Protein AF-A0A6B3ENM6-F1 (afdb_monomer_lite)

Radius of gyration: 15.95 Å; chains: 1; bounding box: 40×35×38 Å

Foldseek 3Di:
DQDDPLLVVLVVVLVPPPDFLLVQCPPALLNSLLVVLVPDDLVNQQVVVVVVVVLVVCCVVDVVSVVSNCVRPPVRNVVSVLNSVVVCVVSVVFDPPQPCSVCLSVLLVVCQVCCCVPVVDGDDSVVSSVCCVPPVSVSRVD

pLDDT: mean 83.2, std 10.68, range [46.0, 96.69]

Secondary structure (DSSP, 8-state):
----HHHHHHHHHHHH--S-GGG---SSHHHHHHHHHHT--HHHHHHHHHHHHHHHHHHTT-HHHHHHHIIIIIHHHHHHHHHHHHHHHHTTSS-TT-GGGGGHHHHHHHHHHHHHHHH-----HHHHHHHIIIIIHHHHT-

Sequence (142 aa):
QWGSKPELVVKALRHHKPHSIADIDTGSLRGDLHAVVGDQDDCRMAEDAALMRGIAMEMKSNPDLHRAFRELLIEPEITGLGQVLRRAVERGELDADRPAIDFVVHMMVGAFVARQMIDARPLDRDFLIRYLDAVVLPALGV

Structure (mmCIF, N/CA/C/O backbone):
data_AF-A0A6B3ENM6-F1
#
_entry.id   AF-A0A6B3ENM6-F1
#
loop_
_atom_site.group_PDB
_atom_site.id
_atom_site.type_symbol
_atom_site.label_atom_id
_atom_site.label_alt_id
_atom_site.label_comp_id
_atom_site.label_asym_id
_atom_site.label_entity_id
_atom_site.label_seq_id
_atom_site.pdbx_PDB_ins_code
_atom_site.Cartn_x
_atom_site.Cartn_y
_atom_site.Cartn_z
_atom_site.occupancy
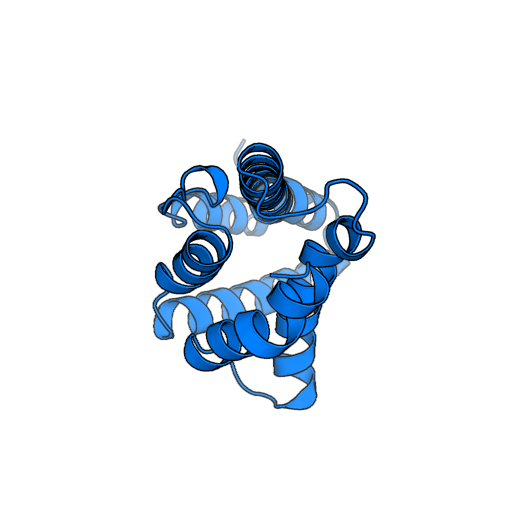_atom_site.B_iso_or_equiv
_atom_site.auth_seq_id
_atom_site.auth_comp_id
_atom_site.auth_asym_id
_atom_site.auth_atom_id
_atom_site.pdbx_PDB_model_num
ATOM 1 N N . GLN A 1 1 ? 25.391 16.600 -11.759 1.00 46.00 1 GLN A N 1
ATOM 2 C CA . GLN A 1 1 ? 25.819 15.363 -12.442 1.00 46.00 1 GLN A CA 1
ATOM 3 C C . GLN A 1 1 ? 24.695 14.357 -12.270 1.00 46.00 1 GLN A C 1
ATOM 5 O O . GLN A 1 1 ? 24.239 14.166 -11.151 1.00 46.00 1 GLN A O 1
ATOM 10 N N . TRP A 1 2 ? 24.152 13.846 -13.370 1.00 51.66 2 TRP A N 1
ATOM 11 C CA . TRP A 1 2 ? 23.112 12.820 -13.335 1.00 51.66 2 TRP A CA 1
ATOM 12 C C . TRP A 1 2 ? 23.831 11.4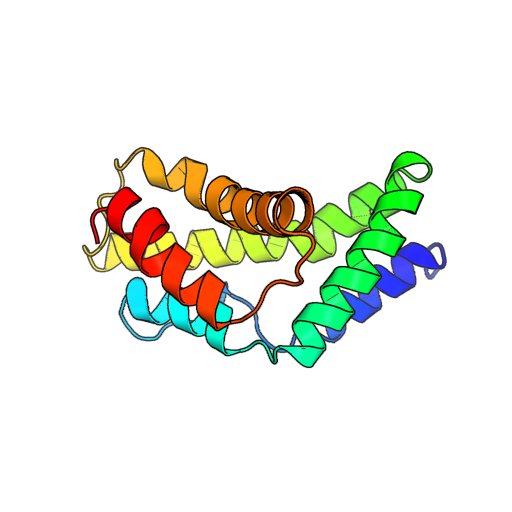97 -13.058 1.00 51.66 2 TRP A C 1
ATOM 14 O O . TRP A 1 2 ? 24.882 11.268 -13.650 1.00 51.66 2 TRP A O 1
ATOM 24 N N . GLY A 1 3 ? 23.354 10.719 -12.087 1.00 58.84 3 GLY A N 1
ATOM 25 C CA . GLY A 1 3 ? 24.016 9.495 -11.631 1.00 58.84 3 GLY A CA 1
ATOM 26 C C . GLY A 1 3 ? 24.161 8.425 -12.720 1.00 58.84 3 GLY A C 1
ATOM 27 O O . GLY A 1 3 ? 23.863 8.649 -13.894 1.00 58.84 3 GLY A O 1
ATOM 28 N N . SER A 1 4 ? 24.615 7.239 -12.331 1.00 67.62 4 SER A N 1
ATOM 29 C CA . SER A 1 4 ? 24.709 6.070 -13.209 1.00 67.62 4 SER A CA 1
ATOM 30 C C . SER A 1 4 ? 23.380 5.784 -13.942 1.00 67.62 4 SER A C 1
ATOM 32 O O . SER A 1 4 ? 22.297 6.130 -13.467 1.00 67.62 4 SER A O 1
ATOM 34 N N . LYS A 1 5 ? 23.437 5.137 -15.119 1.00 70.19 5 LYS A N 1
ATOM 35 C CA . LYS A 1 5 ? 22.244 4.782 -15.922 1.00 70.19 5 LYS A CA 1
ATOM 36 C C . LYS A 1 5 ? 21.114 4.132 -15.088 1.00 70.19 5 LYS A C 1
ATOM 38 O O . LYS A 1 5 ? 19.965 4.516 -15.296 1.00 70.19 5 LYS A O 1
ATOM 43 N N . PRO A 1 6 ? 21.393 3.243 -14.116 1.00 67.62 6 PRO A N 1
ATOM 44 C CA . PRO A 1 6 ? 20.356 2.671 -13.256 1.00 67.62 6 PRO A CA 1
ATOM 45 C C . PRO A 1 6 ? 19.712 3.684 -12.294 1.00 67.62 6 PRO A C 1
ATOM 47 O O . PRO A 1 6 ? 18.500 3.663 -12.098 1.00 67.62 6 PRO A O 1
ATOM 50 N N . GLU A 1 7 ? 20.478 4.634 -11.747 1.00 69.44 7 GLU A N 1
ATOM 51 C CA .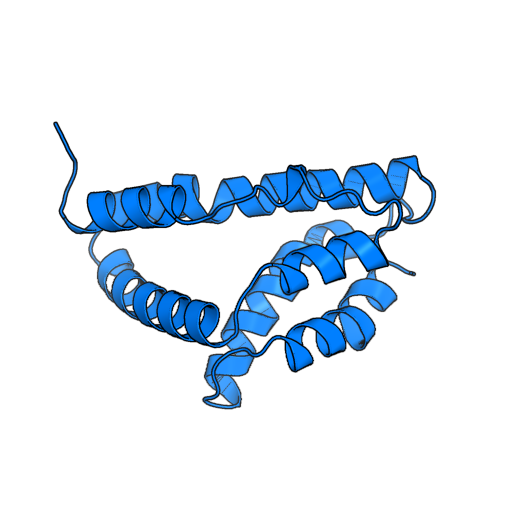 GLU A 1 7 ? 19.928 5.709 -10.903 1.00 69.44 7 GLU A CA 1
ATOM 52 C C . GLU A 1 7 ? 18.995 6.636 -11.693 1.00 69.44 7 GLU A C 1
ATOM 54 O O . GLU A 1 7 ? 18.011 7.141 -11.151 1.00 69.44 7 GLU A O 1
ATOM 59 N N . LEU A 1 8 ? 19.271 6.847 -12.984 1.00 76.81 8 LEU A N 1
ATOM 60 C CA . LEU A 1 8 ? 18.374 7.591 -13.870 1.00 76.81 8 LEU A CA 1
ATOM 61 C C . LEU A 1 8 ? 17.054 6.853 -14.101 1.00 76.81 8 LEU A C 1
ATOM 63 O O . LEU A 1 8 ? 16.003 7.490 -14.088 1.00 76.81 8 LEU A O 1
ATOM 67 N N . VAL A 1 9 ? 17.097 5.527 -14.258 1.00 74.69 9 VAL A N 1
ATOM 68 C CA . VAL A 1 9 ? 15.894 4.692 -14.401 1.00 74.69 9 VAL A CA 1
ATOM 69 C C . VAL A 1 9 ? 15.041 4.752 -13.132 1.00 74.69 9 VAL A C 1
ATOM 71 O O . VAL A 1 9 ? 13.840 4.979 -13.228 1.00 74.69 9 VAL A O 1
ATOM 74 N N . VAL A 1 10 ? 15.646 4.649 -11.944 1.00 75.44 10 VAL A N 1
ATOM 75 C CA . VAL A 1 10 ? 14.931 4.778 -10.658 1.00 75.44 10 VAL A CA 1
ATOM 76 C C . VAL A 1 10 ? 14.262 6.151 -10.522 1.00 75.44 10 VAL A C 1
ATOM 78 O O . VAL A 1 10 ? 13.095 6.243 -10.139 1.00 75.44 10 VAL A O 1
ATOM 81 N N . LYS A 1 11 ? 14.967 7.230 -10.882 1.00 74.19 11 LYS A N 1
ATOM 82 C CA . LYS A 1 11 ? 14.399 8.589 -10.862 1.00 74.19 11 LYS A CA 1
ATOM 83 C C . LYS A 1 11 ? 13.258 8.758 -11.865 1.00 74.19 11 LYS A C 1
ATOM 85 O O . LYS A 1 11 ? 12.251 9.378 -11.534 1.00 74.19 11 LYS A O 1
ATOM 90 N N . ALA A 1 12 ? 13.393 8.193 -13.064 1.00 75.38 12 ALA A N 1
ATOM 91 C CA . ALA A 1 12 ? 12.341 8.212 -14.074 1.00 75.38 12 ALA A CA 1
ATOM 92 C C . ALA A 1 12 ? 11.103 7.429 -13.616 1.00 75.38 12 ALA A C 1
ATOM 94 O O . ALA A 1 12 ? 9.989 7.927 -13.768 1.00 75.38 12 ALA A O 1
ATOM 95 N N . LEU A 1 13 ? 11.290 6.261 -12.990 1.00 71.56 13 LEU A N 1
ATOM 96 C CA . LEU A 1 13 ? 10.204 5.462 -12.419 1.00 71.56 13 LEU A CA 1
ATOM 97 C C . LEU A 1 13 ? 9.423 6.232 -11.359 1.00 71.56 13 LEU A C 1
ATOM 99 O O . LEU A 1 13 ? 8.196 6.247 -11.388 1.00 71.56 13 LEU A O 1
ATOM 103 N N . ARG A 1 14 ? 10.123 6.932 -10.456 1.00 71.69 14 ARG A N 1
ATOM 104 C CA . ARG A 1 14 ? 9.460 7.759 -9.442 1.00 71.69 14 ARG A CA 1
ATOM 105 C C . ARG A 1 14 ? 8.598 8.854 -10.069 1.00 71.69 14 ARG A C 1
ATOM 107 O O . ARG A 1 14 ? 7.522 9.133 -9.559 1.00 71.69 14 ARG A O 1
ATOM 114 N N . HIS A 1 15 ? 9.049 9.452 -11.169 1.00 69.81 15 HIS A N 1
ATOM 115 C CA . HIS A 1 15 ? 8.302 10.505 -11.860 1.00 69.81 15 HIS A CA 1
ATOM 116 C C . HIS A 1 15 ? 7.056 9.987 -12.602 1.00 69.81 15 HIS A C 1
ATOM 118 O O . HIS A 1 15 ? 6.135 10.756 -12.845 1.00 69.81 15 HIS A O 1
ATOM 124 N N . HIS A 1 16 ? 7.012 8.691 -12.933 1.00 64.88 16 HIS A N 1
ATOM 125 C CA . HIS A 1 16 ? 5.867 8.049 -13.590 1.00 64.88 16 HIS A CA 1
ATOM 126 C C . HIS A 1 16 ? 4.820 7.498 -12.611 1.00 64.88 16 HIS A C 1
ATOM 128 O O . HIS A 1 16 ? 3.763 7.050 -13.056 1.00 64.88 16 HIS A O 1
ATOM 134 N N . LYS A 1 17 ? 5.069 7.535 -11.292 1.00 64.62 17 LYS A N 1
ATOM 135 C CA . LYS A 1 17 ? 4.041 7.233 -10.289 1.00 64.62 17 LYS A CA 1
ATOM 136 C C . LYS A 1 17 ? 3.168 8.475 -10.075 1.00 64.62 17 LYS A C 1
ATOM 138 O O . LYS A 1 17 ? 3.663 9.453 -9.517 1.00 64.62 17 LYS A O 1
ATOM 143 N N . PRO A 1 18 ? 1.898 8.462 -10.518 1.00 56.09 18 PRO A N 1
ATOM 144 C CA . PRO A 1 18 ? 1.087 9.669 -10.574 1.00 56.09 18 PRO A CA 1
ATOM 145 C C . PRO A 1 18 ? 0.725 10.195 -9.182 1.00 56.09 18 PRO A C 1
ATOM 147 O O . PRO A 1 18 ? 0.686 11.414 -9.012 1.00 56.09 18 PRO A O 1
ATOM 150 N N . HIS A 1 19 ? 0.461 9.330 -8.194 1.00 66.44 19 HIS A N 1
ATOM 151 C CA . HIS A 1 19 ? -0.095 9.720 -6.890 1.00 66.44 19 HIS A CA 1
ATOM 152 C C . HIS A 1 19 ? 0.660 9.063 -5.726 1.00 66.44 19 HIS A C 1
ATOM 154 O O . HIS A 1 19 ? 1.153 7.938 -5.840 1.00 66.44 19 HIS A O 1
ATOM 160 N N . SER A 1 20 ? 0.780 9.777 -4.602 1.00 79.31 20 SER A N 1
ATOM 161 C CA . SER A 1 20 ? 1.344 9.221 -3.371 1.00 79.31 20 SER A CA 1
ATOM 162 C C . SER A 1 20 ? 0.277 8.413 -2.639 1.00 79.31 20 SER A C 1
ATOM 164 O O . SER A 1 20 ? -0.856 8.870 -2.514 1.00 79.31 20 SER A O 1
ATOM 166 N N . ILE A 1 21 ? 0.639 7.263 -2.059 1.00 84.25 21 ILE A N 1
ATOM 167 C CA . ILE A 1 21 ? -0.256 6.505 -1.160 1.00 84.25 21 ILE A CA 1
ATOM 168 C C . ILE A 1 21 ? -0.794 7.403 -0.031 1.00 84.25 21 ILE A C 1
ATOM 170 O O . ILE A 1 21 ? -1.930 7.253 0.407 1.00 84.25 21 ILE A O 1
ATOM 174 N N . ALA A 1 22 ? 0.012 8.374 0.409 1.00 85.25 22 ALA A N 1
ATOM 175 C CA . ALA A 1 22 ? -0.372 9.364 1.410 1.00 85.25 22 ALA A CA 1
ATOM 176 C C . ALA A 1 22 ? -1.636 10.162 1.039 1.00 85.25 22 ALA A C 1
ATOM 178 O O . ALA A 1 22 ? -2.402 10.529 1.932 1.00 85.25 22 ALA A O 1
ATOM 179 N N . ASP A 1 23 ? -1.869 10.405 -0.251 1.00 88.38 23 ASP A N 1
ATOM 180 C CA . ASP A 1 23 ? -2.951 11.266 -0.740 1.00 88.38 23 ASP A CA 1
ATOM 181 C C . ASP A 1 23 ? -4.300 10.527 -0.812 1.00 88.38 23 ASP A C 1
ATOM 183 O O . ASP A 1 23 ? -5.339 11.142 -1.041 1.00 88.38 23 ASP A O 1
ATOM 187 N N . ILE A 1 24 ? -4.298 9.207 -0.605 1.00 89.56 24 ILE A N 1
ATOM 188 C CA . ILE A 1 24 ? -5.490 8.364 -0.684 1.00 89.56 24 ILE A CA 1
ATOM 189 C C . ILE A 1 24 ? -6.279 8.457 0.619 1.00 89.56 24 ILE A C 1
ATOM 191 O O . ILE A 1 24 ? -5.862 7.922 1.646 1.00 89.56 24 ILE A O 1
ATOM 195 N N . ASP A 1 25 ? -7.439 9.100 0.566 1.00 92.88 25 ASP A N 1
ATOM 196 C CA . ASP A 1 25 ? -8.381 9.157 1.680 1.00 92.88 25 ASP A CA 1
ATOM 197 C C . ASP A 1 25 ? -9.820 9.038 1.168 1.00 92.88 25 ASP A C 1
ATOM 199 O O . ASP A 1 25 ? -10.447 9.992 0.711 1.00 92.88 25 ASP A O 1
ATOM 203 N N . THR A 1 26 ? -10.330 7.816 1.208 1.00 94.69 26 THR A N 1
ATOM 204 C CA . THR A 1 26 ? -11.707 7.442 0.871 1.00 94.69 26 THR A CA 1
ATOM 205 C C . THR A 1 26 ? -12.650 7.550 2.073 1.00 94.69 26 THR A C 1
ATOM 207 O O . THR A 1 26 ? -13.854 7.339 1.927 1.00 94.69 26 THR A O 1
ATOM 210 N N . GLY A 1 27 ? -12.114 7.847 3.264 1.00 94.31 27 GLY A N 1
ATOM 211 C CA . GLY A 1 27 ? -12.850 7.878 4.527 1.00 94.31 27 GLY A CA 1
ATOM 212 C C . GLY A 1 27 ? -12.956 6.533 5.255 1.00 94.31 27 GLY A C 1
ATOM 213 O O . GLY A 1 27 ? -13.630 6.473 6.280 1.00 94.31 27 GLY A O 1
ATOM 214 N N . SER A 1 28 ? -12.306 5.468 4.768 1.00 96.50 28 SER A N 1
ATOM 215 C CA . SER A 1 28 ? -12.214 4.181 5.479 1.00 96.50 28 SER A CA 1
ATOM 216 C C . SER A 1 28 ? -10.909 3.455 5.164 1.00 96.50 28 SER A C 1
ATOM 218 O O . SER A 1 28 ? -10.453 3.489 4.026 1.00 96.50 28 SER A O 1
ATOM 220 N N . LEU A 1 29 ? -10.336 2.727 6.124 1.00 95.50 29 LEU A N 1
ATOM 221 C CA . LEU A 1 29 ? -9.108 1.952 5.919 1.00 95.50 29 LEU A CA 1
ATOM 222 C C . LEU A 1 29 ? -9.262 0.931 4.788 1.00 95.50 29 LEU A C 1
ATOM 224 O O . LEU A 1 29 ? -8.368 0.772 3.958 1.00 95.50 29 LEU A O 1
ATOM 228 N N . ARG A 1 30 ? -10.412 0.248 4.734 1.00 95.62 30 ARG A N 1
ATOM 229 C CA . ARG A 1 30 ? -10.724 -0.692 3.652 1.00 95.62 30 ARG A CA 1
ATOM 230 C C . ARG A 1 30 ? -10.710 0.015 2.300 1.00 95.62 30 ARG A C 1
ATOM 232 O O . ARG A 1 30 ? -10.034 -0.452 1.389 1.00 95.62 30 ARG A O 1
ATOM 239 N N . GLY A 1 31 ? -11.423 1.133 2.174 1.00 94.81 31 GLY A N 1
ATOM 240 C CA . GLY A 1 31 ? -11.452 1.906 0.936 1.00 94.81 31 GLY A CA 1
ATOM 241 C C . GLY A 1 31 ? -10.071 2.440 0.549 1.00 94.81 31 GLY A C 1
ATOM 242 O O . GLY A 1 31 ? -9.703 2.361 -0.619 1.00 94.81 31 GLY A O 1
ATOM 243 N N . ASP A 1 32 ? -9.274 2.879 1.525 1.00 93.38 32 ASP A N 1
ATOM 244 C CA . ASP A 1 32 ? -7.930 3.413 1.305 1.00 93.38 32 ASP A CA 1
ATOM 245 C C . ASP A 1 32 ? -6.991 2.327 0.758 1.00 93.38 32 ASP A C 1
ATOM 247 O O . ASP A 1 32 ? -6.337 2.524 -0.266 1.00 93.38 32 ASP A O 1
ATOM 251 N N . LEU A 1 33 ? -6.967 1.139 1.376 1.00 92.25 33 LEU A N 1
ATOM 252 C CA . LEU A 1 33 ? -6.147 0.018 0.901 1.00 92.25 33 LEU A CA 1
ATOM 253 C C . LEU A 1 33 ? -6.606 -0.501 -0.469 1.00 92.25 33 LEU A C 1
ATOM 255 O O . LEU A 1 33 ? -5.772 -0.844 -1.309 1.00 92.25 33 LEU A O 1
ATOM 259 N N . HIS A 1 34 ? -7.914 -0.523 -0.732 1.00 92.12 34 HIS A N 1
ATOM 260 C CA . HIS A 1 34 ? -8.442 -0.875 -2.054 1.00 92.12 34 HIS A CA 1
ATOM 261 C C . HIS A 1 34 ? -8.081 0.174 -3.110 1.00 92.12 34 HIS A C 1
ATOM 263 O O . HIS A 1 34 ? -7.738 -0.193 -4.230 1.00 92.12 34 HIS A O 1
ATOM 269 N N . ALA A 1 35 ? -8.093 1.463 -2.771 1.00 89.94 35 ALA A N 1
ATOM 270 C CA . ALA A 1 35 ? -7.694 2.537 -3.676 1.00 89.94 35 ALA A CA 1
ATOM 271 C C . ALA A 1 35 ? -6.186 2.517 -3.987 1.00 89.94 35 ALA A C 1
ATOM 273 O O . ALA A 1 35 ? -5.811 2.802 -5.123 1.00 89.94 35 ALA A O 1
ATOM 274 N N . VAL A 1 36 ? -5.334 2.077 -3.046 1.00 85.50 36 VAL A N 1
ATOM 275 C CA . VAL A 1 36 ? -3.899 1.825 -3.308 1.00 85.50 36 VAL A CA 1
ATOM 276 C C . VAL A 1 36 ? -3.707 0.802 -4.430 1.00 85.50 36 VAL A C 1
ATOM 278 O O . VAL A 1 36 ? -2.855 0.981 -5.297 1.00 85.50 36 VAL A O 1
ATOM 281 N N . VAL A 1 37 ? -4.506 -0.266 -4.433 1.00 83.31 37 VAL A N 1
ATOM 282 C CA . VAL A 1 37 ? -4.495 -1.284 -5.497 1.00 83.31 37 VAL A CA 1
ATOM 283 C C . VAL A 1 37 ? -5.211 -0.774 -6.751 1.00 83.31 37 VAL A C 1
ATOM 285 O O . VAL A 1 37 ? -4.872 -1.132 -7.877 1.00 83.31 37 VAL A O 1
ATOM 288 N N . GLY A 1 38 ? -6.220 0.071 -6.553 1.00 72.62 38 GLY A N 1
ATOM 289 C CA . GLY A 1 38 ? -7.157 0.488 -7.574 1.00 72.62 38 GLY A CA 1
ATOM 290 C C . GLY A 1 38 ? -6.586 1.400 -8.655 1.00 72.62 38 GLY A C 1
ATOM 291 O O . GLY A 1 38 ? -7.102 1.345 -9.771 1.00 72.62 38 GLY A O 1
ATOM 292 N N . ASP A 1 39 ? -5.543 2.174 -8.339 1.00 64.12 39 ASP A N 1
ATOM 293 C CA . ASP A 1 39 ? -4.844 3.101 -9.249 1.00 64.12 39 ASP A CA 1
ATOM 294 C C . ASP A 1 39 ? -3.912 2.391 -10.259 1.00 64.12 39 ASP A C 1
ATOM 296 O O . ASP A 1 39 ? -3.343 3.007 -11.165 1.00 64.12 39 ASP A O 1
ATOM 300 N N . GLN A 1 40 ? -3.716 1.076 -10.127 1.00 63.44 40 GLN A N 1
ATOM 301 C CA . GLN A 1 40 ? -2.791 0.328 -10.975 1.00 63.44 40 GLN A CA 1
ATOM 302 C C . GLN A 1 40 ? -3.525 -0.436 -12.093 1.00 63.44 40 GLN A C 1
ATOM 304 O O . GLN A 1 40 ? -4.415 -1.240 -11.833 1.00 63.44 40 GLN A O 1
ATOM 309 N N . ASP A 1 41 ? -3.143 -0.170 -13.346 1.00 68.69 41 ASP A N 1
ATOM 310 C CA . ASP A 1 41 ? -3.496 -0.984 -14.519 1.00 68.69 41 ASP A CA 1
ATOM 311 C C . ASP A 1 41 ? -2.666 -2.281 -14.497 1.00 68.69 41 ASP A C 1
ATOM 313 O O . ASP A 1 41 ? -1.447 -2.213 -14.318 1.00 68.69 41 ASP A O 1
ATOM 317 N N . ASP A 1 42 ? -3.294 -3.446 -14.693 1.00 67.94 42 ASP A N 1
ATOM 318 C CA . ASP A 1 42 ? -2.634 -4.761 -14.691 1.00 67.94 42 ASP A CA 1
ATOM 319 C C . ASP A 1 42 ? -1.457 -4.823 -15.686 1.00 67.94 42 ASP A C 1
ATOM 321 O O . ASP A 1 42 ? -0.413 -5.415 -15.389 1.00 67.94 42 ASP A O 1
ATOM 325 N N . CYS A 1 43 ? -1.574 -4.169 -16.850 1.00 65.81 43 CYS A N 1
ATOM 326 C CA . CYS A 1 43 ? -0.475 -4.079 -17.816 1.00 65.81 43 CYS A CA 1
ATOM 327 C C . CYS A 1 43 ? 0.713 -3.299 -17.243 1.00 65.81 43 CYS A C 1
ATOM 329 O O . CYS A 1 43 ? 1.855 -3.760 -17.309 1.00 65.81 43 CYS A O 1
ATOM 331 N N . ARG A 1 44 ? 0.440 -2.159 -16.603 1.00 69.50 44 ARG A N 1
ATOM 332 C CA . ARG A 1 44 ? 1.458 -1.329 -15.949 1.00 69.50 44 ARG A CA 1
ATOM 333 C C . ARG A 1 44 ? 2.107 -2.059 -14.773 1.00 69.50 44 ARG A C 1
ATOM 335 O O . ARG A 1 44 ? 3.321 -2.005 -14.619 1.00 69.50 44 ARG A O 1
ATOM 342 N N . MET A 1 45 ? 1.331 -2.810 -13.988 1.00 71.44 45 MET A N 1
ATOM 343 C CA . MET A 1 45 ? 1.853 -3.635 -12.892 1.00 71.44 45 MET A CA 1
ATOM 344 C C . MET A 1 45 ? 2.814 -4.715 -13.391 1.00 71.44 45 MET A C 1
ATOM 346 O O . MET A 1 45 ? 3.858 -4.955 -12.778 1.00 71.44 45 MET A O 1
ATOM 350 N N . ALA A 1 46 ? 2.479 -5.371 -14.504 1.00 70.88 46 ALA A N 1
ATOM 351 C CA . ALA A 1 46 ? 3.329 -6.391 -15.102 1.00 70.88 46 ALA A CA 1
ATOM 352 C C . ALA A 1 46 ? 4.643 -5.801 -15.645 1.00 70.88 46 ALA A C 1
ATOM 354 O O . ALA A 1 46 ? 5.709 -6.395 -15.440 1.00 70.88 46 ALA A O 1
ATOM 355 N N . GLU A 1 47 ? 4.579 -4.636 -16.294 1.00 72.31 47 GLU A N 1
ATOM 356 C CA . GLU A 1 47 ? 5.747 -3.895 -16.785 1.00 72.31 47 GLU A CA 1
ATOM 357 C C . GLU A 1 47 ? 6.647 -3.419 -15.639 1.00 72.31 47 GLU A C 1
ATOM 359 O O . GLU A 1 47 ? 7.851 -3.699 -15.646 1.00 72.31 47 GLU A O 1
ATOM 364 N N . ASP A 1 48 ? 6.066 -2.799 -14.609 1.00 72.81 48 ASP A N 1
ATOM 365 C CA . ASP A 1 48 ? 6.781 -2.367 -13.408 1.00 72.81 48 ASP A CA 1
ATOM 366 C C . ASP A 1 48 ? 7.454 -3.563 -12.723 1.00 72.81 48 ASP A C 1
ATOM 368 O O . ASP A 1 48 ? 8.639 -3.509 -12.392 1.00 72.81 48 ASP A O 1
ATOM 372 N N . ALA A 1 49 ? 6.752 -4.692 -12.574 1.00 72.94 49 ALA A N 1
ATOM 373 C CA . ALA A 1 49 ? 7.325 -5.906 -11.998 1.00 72.94 49 ALA A CA 1
ATOM 374 C C . ALA A 1 49 ? 8.498 -6.454 -12.833 1.00 72.94 49 ALA A C 1
ATOM 376 O O . ALA A 1 49 ? 9.499 -6.908 -12.271 1.00 72.94 49 ALA A O 1
ATOM 377 N N . ALA A 1 50 ? 8.412 -6.408 -14.166 1.00 75.38 50 ALA A N 1
ATOM 378 C CA . ALA A 1 50 ? 9.505 -6.820 -15.045 1.00 75.38 50 ALA A CA 1
ATOM 379 C C . ALA A 1 50 ? 10.732 -5.913 -14.911 1.00 75.38 50 ALA A C 1
ATOM 381 O O . ALA A 1 50 ? 11.855 -6.414 -14.792 1.00 75.38 50 ALA A O 1
ATOM 382 N N . LEU A 1 51 ? 10.521 -4.600 -14.858 1.00 75.44 51 LEU A N 1
ATOM 383 C CA . LEU A 1 51 ? 11.587 -3.624 -14.671 1.00 75.44 51 LEU A CA 1
ATOM 384 C C . LEU A 1 51 ? 12.255 -3.769 -13.298 1.00 75.44 51 LEU A C 1
ATOM 386 O O . LEU A 1 51 ? 13.483 -3.774 -13.203 1.00 75.44 51 LEU A O 1
ATOM 390 N N . MET A 1 52 ? 11.461 -3.985 -12.248 1.00 75.38 52 MET A N 1
ATOM 391 C CA . MET A 1 52 ? 11.942 -4.241 -10.888 1.00 75.38 52 MET A CA 1
ATOM 392 C C . MET A 1 52 ? 12.840 -5.478 -10.818 1.00 75.38 52 MET A C 1
ATOM 394 O O . MET A 1 52 ? 13.880 -5.440 -10.162 1.00 75.38 52 MET A O 1
ATOM 398 N N . ARG A 1 53 ? 12.498 -6.559 -11.534 1.00 75.50 53 ARG A N 1
ATOM 399 C CA . ARG A 1 53 ? 13.360 -7.753 -11.626 1.00 75.50 53 ARG A CA 1
ATOM 400 C C . ARG A 1 53 ? 14.702 -7.444 -12.293 1.00 75.50 53 ARG A C 1
ATOM 402 O O . ARG A 1 53 ? 15.730 -7.912 -11.806 1.00 75.50 53 ARG A O 1
ATOM 409 N N . GLY A 1 54 ? 14.702 -6.639 -13.357 1.00 76.88 54 GLY A N 1
ATOM 410 C CA . GLY A 1 54 ? 15.930 -6.192 -14.022 1.00 76.88 54 GLY A CA 1
ATOM 411 C C . GLY A 1 54 ? 16.833 -5.381 -13.089 1.00 76.88 54 GLY A C 1
ATOM 412 O O . GLY A 1 54 ? 18.016 -5.685 -12.952 1.00 76.88 54 GLY A O 1
ATOM 413 N N . ILE A 1 55 ? 16.254 -4.415 -12.368 1.00 76.00 55 ILE A N 1
ATOM 414 C CA . ILE A 1 55 ? 16.975 -3.588 -11.387 1.00 76.00 55 ILE A CA 1
ATOM 415 C C . ILE A 1 55 ? 17.507 -4.447 -10.230 1.00 76.00 55 ILE A C 1
ATOM 417 O O . ILE A 1 55 ? 18.645 -4.267 -9.796 1.00 76.00 55 ILE A O 1
ATOM 421 N N . ALA A 1 56 ? 16.730 -5.424 -9.752 1.00 75.88 56 ALA A N 1
ATOM 422 C CA . ALA A 1 56 ? 17.116 -6.274 -8.628 1.00 75.88 56 ALA A CA 1
ATOM 423 C C . ALA A 1 56 ? 18.378 -7.112 -8.878 1.00 75.88 56 ALA A C 1
ATOM 425 O O . ALA A 1 56 ? 19.147 -7.341 -7.941 1.00 75.88 56 ALA A O 1
ATOM 426 N N . MET A 1 57 ? 18.631 -7.534 -10.121 1.00 78.31 57 MET A N 1
ATOM 427 C CA . MET A 1 57 ? 19.880 -8.218 -10.475 1.00 78.31 57 MET A CA 1
ATOM 428 C C . MET A 1 57 ? 21.095 -7.283 -10.384 1.00 78.31 57 MET A C 1
ATOM 430 O O . MET A 1 57 ? 22.151 -7.716 -9.923 1.00 78.31 57 MET A O 1
ATOM 434 N N . GLU A 1 58 ? 20.948 -6.004 -10.744 1.00 78.88 58 GLU A N 1
ATOM 435 C CA . GLU A 1 58 ? 22.036 -5.016 -10.688 1.00 78.88 58 GLU A CA 1
ATOM 436 C C . GLU A 1 58 ? 22.309 -4.493 -9.268 1.00 78.88 58 GLU A C 1
ATOM 438 O O . GLU A 1 58 ? 23.457 -4.172 -8.942 1.00 78.88 58 GLU A O 1
ATOM 443 N N . MET A 1 59 ? 21.291 -4.462 -8.394 1.00 79.56 59 MET A N 1
ATOM 444 C CA . MET A 1 59 ? 21.418 -3.967 -7.012 1.00 79.56 59 MET A CA 1
ATOM 445 C C . MET A 1 59 ? 22.489 -4.709 -6.199 1.00 79.56 59 MET A C 1
ATOM 447 O O . MET A 1 59 ? 23.180 -4.087 -5.395 1.00 79.56 59 MET A O 1
ATOM 451 N N . LYS A 1 60 ? 22.690 -6.018 -6.424 1.00 75.69 60 LYS A N 1
ATOM 452 C CA . LYS A 1 60 ? 23.729 -6.790 -5.710 1.00 75.69 60 LYS A CA 1
ATOM 453 C C . LYS A 1 60 ? 25.149 -6.294 -5.990 1.00 75.69 60 LYS A C 1
ATOM 455 O O . LYS A 1 60 ? 26.013 -6.421 -5.129 1.00 75.69 60 LYS A O 1
ATOM 460 N N . SER A 1 61 ? 25.390 -5.761 -7.183 1.00 81.50 61 SER A N 1
ATOM 461 C CA . SER A 1 61 ? 26.701 -5.277 -7.630 1.00 81.50 61 SER A CA 1
ATOM 462 C C . SER A 1 61 ? 26.873 -3.761 -7.513 1.00 81.50 61 SER A C 1
ATOM 464 O O . SER A 1 61 ? 27.972 -3.265 -7.748 1.00 81.50 61 SER A O 1
ATOM 466 N N . ASN A 1 62 ? 25.816 -3.019 -7.164 1.00 83.38 62 ASN A N 1
ATOM 467 C CA . ASN A 1 62 ? 25.824 -1.558 -7.135 1.00 83.38 62 ASN A CA 1
ATOM 468 C C . ASN A 1 62 ? 25.122 -1.015 -5.867 1.00 83.38 62 ASN A C 1
ATOM 470 O O . ASN A 1 62 ? 23.901 -0.826 -5.865 1.00 83.38 62 ASN A O 1
ATOM 474 N N . PRO A 1 63 ? 25.883 -0.742 -4.788 1.00 83.38 63 PRO A N 1
ATOM 475 C CA . PRO A 1 63 ? 25.339 -0.220 -3.532 1.00 83.38 63 PRO A CA 1
ATOM 476 C C . PRO A 1 63 ? 24.640 1.141 -3.659 1.00 83.38 63 PRO A C 1
ATOM 478 O O . PRO A 1 63 ? 23.672 1.393 -2.941 1.00 83.38 63 PRO A O 1
ATOM 481 N N . ASP A 1 64 ? 25.092 2.008 -4.570 1.00 83.19 64 ASP A N 1
ATOM 482 C CA . ASP A 1 64 ? 24.480 3.324 -4.789 1.00 83.19 64 ASP A CA 1
ATOM 483 C C . ASP A 1 64 ? 23.111 3.203 -5.457 1.00 83.19 64 ASP A C 1
ATOM 485 O O . ASP A 1 64 ? 22.155 3.848 -5.026 1.00 83.19 64 ASP A O 1
ATOM 489 N N . LEU A 1 65 ? 22.977 2.297 -6.431 1.00 82.31 65 LEU A N 1
ATOM 490 C CA . LEU A 1 65 ? 21.679 1.951 -7.007 1.00 82.31 65 LEU A CA 1
ATOM 491 C C . LEU A 1 65 ? 20.731 1.384 -5.947 1.00 82.31 65 LEU A C 1
ATOM 493 O O . LEU A 1 65 ? 19.573 1.786 -5.888 1.00 82.31 65 LEU A O 1
ATOM 497 N N . HIS A 1 66 ? 21.215 0.476 -5.097 1.00 82.31 66 HIS A N 1
ATOM 498 C CA . HIS A 1 66 ? 20.417 -0.098 -4.010 1.00 82.31 66 HIS A CA 1
ATOM 499 C C . HIS A 1 66 ? 19.920 0.977 -3.032 1.00 82.31 66 HIS A C 1
ATOM 501 O O . HIS A 1 66 ? 18.762 0.959 -2.608 1.00 82.31 66 HIS A O 1
ATOM 507 N N . ARG A 1 67 ? 20.777 1.948 -2.698 1.00 85.00 67 ARG A N 1
ATOM 508 C CA . ARG A 1 67 ? 20.416 3.103 -1.868 1.00 85.00 67 ARG A CA 1
ATOM 509 C C . ARG A 1 67 ? 19.368 3.982 -2.550 1.00 85.00 67 ARG A C 1
ATOM 511 O O . ARG A 1 67 ? 18.315 4.209 -1.964 1.00 85.00 67 ARG A O 1
ATOM 518 N N . ALA A 1 68 ? 19.608 4.395 -3.794 1.00 84.00 68 ALA A N 1
ATOM 519 C CA . ALA A 1 68 ? 18.666 5.211 -4.557 1.00 84.00 68 ALA A CA 1
ATOM 520 C C . ALA A 1 68 ? 17.309 4.512 -4.728 1.00 84.00 68 ALA A C 1
ATOM 522 O O . ALA A 1 68 ? 16.265 5.148 -4.630 1.00 84.00 68 ALA A O 1
ATOM 523 N N . PHE A 1 69 ? 17.311 3.197 -4.946 1.00 82.69 69 PHE A N 1
ATOM 524 C CA . PHE A 1 69 ? 16.103 2.384 -5.022 1.00 82.69 69 PHE A CA 1
ATOM 525 C C . PHE A 1 69 ? 15.293 2.449 -3.724 1.00 82.69 69 PHE A C 1
ATOM 527 O O . PHE A 1 69 ? 14.095 2.734 -3.752 1.00 82.69 69 PHE A O 1
ATOM 534 N N . ARG A 1 70 ? 15.949 2.228 -2.579 1.00 83.44 70 ARG A N 1
ATOM 535 C CA . ARG A 1 70 ? 15.304 2.306 -1.266 1.00 83.44 70 ARG A CA 1
ATOM 536 C C . ARG A 1 70 ? 14.723 3.700 -1.008 1.00 83.44 70 ARG A C 1
ATOM 538 O O . ARG A 1 70 ? 13.535 3.802 -0.717 1.00 83.44 70 ARG A O 1
ATOM 545 N N . GLU A 1 71 ? 15.535 4.741 -1.171 1.00 84.94 71 GLU A N 1
ATOM 546 C CA . GLU A 1 71 ? 15.168 6.131 -0.864 1.00 84.94 71 GLU A CA 1
ATOM 547 C C . GLU A 1 71 ? 14.054 6.663 -1.781 1.00 84.94 71 GLU A C 1
ATOM 549 O O . GLU A 1 71 ? 13.147 7.363 -1.338 1.00 84.94 71 GLU A O 1
ATOM 554 N N . LEU A 1 72 ? 14.093 6.334 -3.076 1.00 81.81 72 LEU A N 1
ATOM 555 C CA . LEU A 1 72 ? 13.188 6.935 -4.061 1.00 81.81 72 LEU A CA 1
ATOM 556 C C . LEU A 1 72 ? 11.926 6.111 -4.320 1.00 81.81 72 LEU A C 1
ATOM 558 O O . LEU A 1 72 ? 10.915 6.685 -4.728 1.00 81.81 72 LEU A O 1
ATOM 562 N N . LEU A 1 73 ? 11.964 4.788 -4.126 1.00 77.12 73 LEU A N 1
ATOM 563 C CA . LEU A 1 73 ? 10.853 3.901 -4.490 1.00 77.12 73 LEU A CA 1
ATOM 564 C C . LEU A 1 73 ? 10.236 3.146 -3.313 1.00 77.12 73 LEU A C 1
ATOM 566 O O . LEU A 1 73 ? 9.068 2.789 -3.420 1.00 77.12 73 LEU A O 1
ATOM 570 N N . ILE A 1 74 ? 10.966 2.903 -2.219 1.00 82.00 74 ILE A N 1
ATOM 571 C CA . ILE A 1 74 ? 10.461 2.109 -1.085 1.00 82.00 74 ILE A CA 1
ATOM 572 C C . ILE A 1 74 ? 10.023 3.004 0.074 1.00 82.00 74 ILE A C 1
ATOM 574 O O . ILE A 1 74 ? 8.883 2.919 0.527 1.00 82.00 74 ILE A O 1
ATOM 578 N N . GLU A 1 75 ? 10.901 3.892 0.539 1.00 86.31 75 GLU A N 1
ATOM 579 C CA . GLU A 1 75 ? 10.638 4.766 1.690 1.00 86.31 75 GLU A CA 1
ATOM 580 C C . GLU A 1 75 ? 9.386 5.648 1.540 1.00 86.31 75 GLU A C 1
ATOM 582 O O . GLU A 1 75 ? 8.626 5.749 2.511 1.00 86.31 75 GLU A O 1
ATOM 587 N N . PRO A 1 76 ? 9.081 6.235 0.363 1.00 84.69 76 PRO A N 1
ATOM 588 C CA . PRO A 1 76 ? 7.871 7.037 0.215 1.00 84.69 76 PRO A CA 1
ATOM 589 C C . PRO A 1 76 ? 6.586 6.212 0.338 1.00 84.69 76 PRO A C 1
ATOM 591 O O . PRO A 1 76 ? 5.594 6.703 0.866 1.00 84.69 76 PRO A O 1
ATOM 594 N N . GLU A 1 77 ? 6.600 4.958 -0.118 1.00 84.00 77 GLU A N 1
ATOM 595 C CA . GLU A 1 77 ? 5.436 4.065 -0.060 1.00 84.00 77 GLU A CA 1
ATOM 596 C C . GLU A 1 77 ? 5.194 3.584 1.372 1.00 84.00 77 GLU A C 1
ATOM 598 O O . GLU A 1 77 ? 4.059 3.589 1.839 1.00 84.00 77 GLU A O 1
ATOM 603 N N . ILE A 1 78 ? 6.268 3.250 2.100 1.00 86.44 78 ILE A N 1
ATOM 604 C CA . ILE A 1 78 ? 6.208 2.924 3.533 1.00 86.44 78 ILE A CA 1
ATOM 605 C C . ILE A 1 78 ? 5.665 4.116 4.319 1.00 86.44 78 ILE A C 1
ATOM 607 O O . ILE A 1 78 ? 4.767 3.964 5.146 1.00 86.44 78 ILE A O 1
ATOM 611 N N . THR A 1 79 ? 6.182 5.312 4.035 1.00 89.56 79 THR A N 1
ATOM 612 C CA . THR A 1 79 ? 5.733 6.546 4.685 1.00 89.56 79 THR A CA 1
ATOM 613 C C . THR A 1 79 ? 4.261 6.820 4.385 1.00 89.56 79 THR A C 1
ATOM 615 O O . THR A 1 79 ? 3.500 7.119 5.303 1.00 89.56 79 THR A O 1
ATOM 618 N N . GLY A 1 80 ? 3.842 6.684 3.124 1.00 89.81 80 GLY A N 1
ATOM 619 C CA . GLY A 1 80 ? 2.455 6.878 2.707 1.00 89.81 80 GLY A CA 1
ATOM 620 C C . GLY A 1 80 ? 1.500 5.878 3.354 1.00 89.81 80 GLY A C 1
ATOM 621 O O . GLY A 1 80 ? 0.486 6.281 3.917 1.00 89.81 80 GLY A O 1
ATOM 622 N N . LEU A 1 81 ? 1.852 4.590 3.367 1.00 90.19 81 LEU A N 1
ATOM 623 C CA . LEU A 1 81 ? 1.058 3.562 4.040 1.00 90.19 81 LEU A CA 1
ATOM 624 C C . LEU A 1 81 ? 0.967 3.817 5.550 1.00 90.19 81 LEU A C 1
ATOM 626 O O . LEU A 1 81 ? -0.104 3.684 6.134 1.00 90.19 81 LEU A O 1
ATOM 630 N N . GLY A 1 82 ? 2.063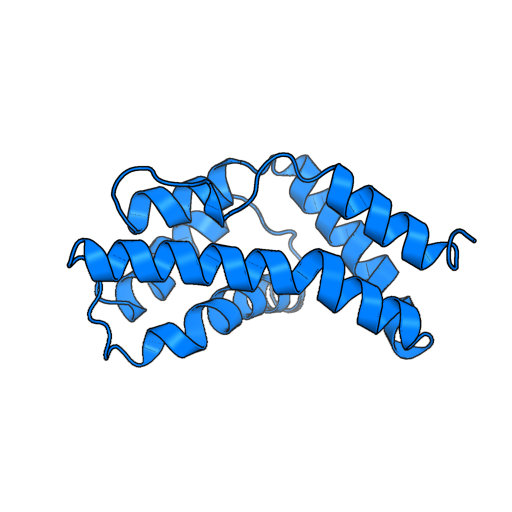 4.250 6.178 1.00 91.94 82 GLY A N 1
ATOM 631 C CA . GLY A 1 82 ? 2.059 4.654 7.583 1.00 91.94 82 GLY A CA 1
ATOM 632 C C . GLY A 1 82 ? 1.100 5.815 7.870 1.00 91.94 82 GLY A C 1
ATOM 633 O O . GLY A 1 82 ? 0.487 5.848 8.934 1.00 91.94 82 GLY A O 1
ATOM 634 N N . GLN A 1 83 ? 0.919 6.748 6.929 1.00 93.19 83 GLN A N 1
ATOM 635 C CA . GLN A 1 83 ? -0.082 7.813 7.058 1.00 93.19 83 GLN A CA 1
ATOM 636 C C . GLN A 1 83 ? -1.513 7.285 6.920 1.00 93.19 83 GLN A C 1
ATOM 638 O O . GLN A 1 83 ? -2.365 7.673 7.715 1.00 93.19 83 GLN A O 1
ATOM 643 N N . VAL A 1 84 ? -1.768 6.371 5.978 1.00 94.19 84 VAL A N 1
ATOM 644 C CA . VAL A 1 84 ? -3.076 5.705 5.830 1.00 94.19 84 VAL A CA 1
ATOM 645 C C . VAL A 1 84 ? -3.462 4.969 7.117 1.00 94.19 84 VAL A C 1
ATOM 647 O O . VAL A 1 84 ? -4.560 5.165 7.636 1.00 94.19 84 VAL A O 1
ATOM 650 N N . LEU A 1 85 ? -2.543 4.179 7.684 1.00 94.38 85 LEU A N 1
ATOM 651 C CA . LEU A 1 85 ? -2.779 3.459 8.940 1.00 94.38 85 LEU A CA 1
ATOM 652 C C . LEU A 1 85 ? -3.003 4.419 10.114 1.00 94.38 85 LEU A C 1
ATOM 654 O O . LEU A 1 85 ? -3.896 4.193 10.926 1.00 94.38 85 LEU A O 1
ATOM 658 N N . ARG A 1 86 ? -2.248 5.521 10.185 1.00 94.56 86 ARG A N 1
ATOM 659 C CA . ARG A 1 86 ? -2.449 6.545 11.219 1.00 94.56 86 ARG A CA 1
ATOM 660 C C . ARG A 1 86 ? -3.832 7.186 11.128 1.00 94.56 86 ARG A C 1
ATOM 662 O O . ARG A 1 86 ? -4.496 7.297 12.150 1.00 94.56 86 ARG A O 1
ATOM 669 N N . ARG A 1 87 ? -4.294 7.545 9.924 1.00 95.88 87 ARG A N 1
ATOM 670 C CA . ARG A 1 87 ? -5.657 8.067 9.725 1.00 95.88 87 ARG A CA 1
ATOM 671 C C . ARG A 1 87 ? -6.716 7.065 10.178 1.00 95.88 87 ARG A C 1
ATOM 673 O O . ARG A 1 87 ? -7.679 7.453 10.825 1.00 95.88 87 ARG A O 1
ATOM 680 N N . ALA A 1 88 ? -6.529 5.777 9.892 1.00 96.12 88 ALA A N 1
ATOM 681 C CA . ALA A 1 88 ? -7.442 4.735 10.360 1.00 96.12 88 ALA A CA 1
ATOM 682 C C . ALA A 1 88 ? -7.506 4.650 11.895 1.00 96.12 88 ALA A C 1
ATOM 684 O O . ALA A 1 88 ? -8.591 4.491 12.454 1.00 96.12 88 ALA A O 1
ATOM 685 N N . VAL A 1 89 ? -6.368 4.814 12.580 1.00 96.69 89 VAL A N 1
ATOM 686 C CA . VAL A 1 89 ? -6.318 4.917 14.048 1.00 96.69 89 VAL A CA 1
ATOM 687 C C . VAL A 1 89 ? -7.055 6.165 14.536 1.00 96.69 89 VAL A C 1
ATOM 689 O O . VAL A 1 89 ? -7.891 6.075 15.430 1.00 96.69 89 VAL A O 1
ATOM 692 N N . GLU A 1 90 ? -6.803 7.325 13.926 1.00 96.62 90 GLU A N 1
ATOM 693 C CA . GLU A 1 90 ? -7.464 8.593 14.275 1.00 96.62 90 GLU A CA 1
ATOM 694 C C . GLU A 1 90 ? -8.991 8.529 14.093 1.00 96.62 90 GLU A C 1
ATOM 696 O O . GLU A 1 90 ? -9.733 9.120 14.878 1.00 96.62 90 GLU A O 1
ATOM 701 N N . ARG A 1 91 ? -9.470 7.773 13.096 1.00 96.00 91 ARG A N 1
ATOM 702 C CA . ARG A 1 91 ? -10.900 7.507 12.854 1.00 96.00 91 ARG A CA 1
ATOM 703 C C . ARG A 1 91 ? -11.497 6.449 13.791 1.00 96.00 91 ARG A C 1
ATOM 705 O O . ARG A 1 91 ? -12.714 6.286 13.811 1.00 96.00 91 ARG A O 1
ATOM 712 N N . GLY A 1 92 ? -10.672 5.740 14.563 1.00 95.81 92 GLY A N 1
ATOM 713 C CA . GLY A 1 92 ? -11.101 4.649 15.439 1.00 95.81 92 GLY A CA 1
ATOM 714 C C . GLY A 1 92 ? -11.419 3.341 14.707 1.00 95.81 92 GLY A C 1
ATOM 715 O O . GLY A 1 92 ? -12.064 2.468 15.280 1.00 95.81 92 GLY A O 1
ATOM 716 N N . GLU A 1 93 ? -10.986 3.194 13.451 1.00 96.38 93 GLU A N 1
ATOM 717 C CA . GLU A 1 93 ? -11.125 1.948 12.683 1.00 96.38 93 GLU A CA 1
ATOM 718 C C . GLU A 1 93 ? -10.071 0.904 13.074 1.00 96.38 93 GLU A C 1
ATOM 720 O O . GLU A 1 93 ? -10.293 -0.290 12.899 1.00 96.38 93 GLU A O 1
ATOM 725 N N . LEU A 1 94 ? -8.919 1.353 13.577 1.00 95.38 94 LEU A N 1
ATOM 726 C CA . LEU A 1 94 ? -7.762 0.524 13.899 1.00 95.38 94 LEU A CA 1
ATOM 727 C C . LEU A 1 94 ? -7.280 0.821 15.321 1.00 95.38 94 LEU A C 1
ATOM 729 O O . LEU A 1 94 ? -7.040 1.973 15.674 1.00 95.38 94 LEU A O 1
ATOM 733 N N . ASP A 1 95 ? -7.108 -0.223 16.128 1.00 95.69 95 ASP A N 1
ATOM 734 C CA . ASP A 1 95 ? -6.481 -0.114 17.446 1.00 95.69 95 ASP A CA 1
ATOM 735 C C . ASP A 1 95 ? -4.980 0.188 17.287 1.00 95.69 95 ASP A C 1
ATOM 737 O O . ASP A 1 95 ? -4.263 -0.562 16.624 1.00 95.69 95 ASP A O 1
ATOM 741 N N . ALA A 1 96 ? -4.502 1.284 17.883 1.00 94.56 96 ALA A N 1
ATOM 742 C CA . ALA A 1 96 ? -3.106 1.717 17.794 1.00 94.56 96 ALA A CA 1
ATOM 743 C C . ALA A 1 96 ? -2.121 0.692 18.379 1.00 94.56 96 ALA A C 1
ATOM 745 O O . ALA A 1 96 ? -0.978 0.623 17.930 1.00 94.56 96 ALA A O 1
ATOM 746 N N . ASP A 1 97 ? -2.571 -0.117 19.340 1.00 94.56 97 ASP A N 1
ATOM 747 C CA . ASP A 1 97 ? -1.748 -1.125 20.011 1.00 94.56 97 ASP A CA 1
ATOM 748 C C . ASP A 1 97 ? -1.785 -2.482 19.284 1.00 94.56 97 ASP A C 1
ATOM 750 O O . ASP A 1 97 ? -1.220 -3.476 19.751 1.00 94.56 97 ASP A O 1
ATOM 754 N N . ARG A 1 98 ? -2.443 -2.553 18.117 1.00 95.00 98 ARG A N 1
ATOM 755 C CA . ARG A 1 98 ? -2.551 -3.766 17.302 1.00 95.00 98 ARG A CA 1
ATOM 756 C C . ARG A 1 98 ? -1.163 -4.174 16.775 1.00 95.00 98 ARG A C 1
ATOM 758 O O . ARG A 1 98 ? -0.637 -3.514 15.878 1.00 95.00 98 ARG A O 1
ATOM 765 N N . PRO A 1 99 ? -0.608 -5.337 17.176 1.00 95.06 99 PRO A N 1
ATOM 766 C CA . PRO A 1 99 ? 0.746 -5.735 16.767 1.00 95.06 99 PRO A CA 1
ATOM 767 C C . PRO A 1 99 ? 0.923 -5.918 15.254 1.00 95.06 99 PRO A C 1
ATOM 769 O O . PRO A 1 99 ? 2.030 -5.834 14.737 1.00 95.06 99 PRO A O 1
ATOM 772 N N . ALA A 1 100 ? -0.167 -6.182 14.525 1.00 94.00 100 ALA A N 1
ATOM 773 C CA . ALA A 1 100 ? -0.139 -6.364 13.077 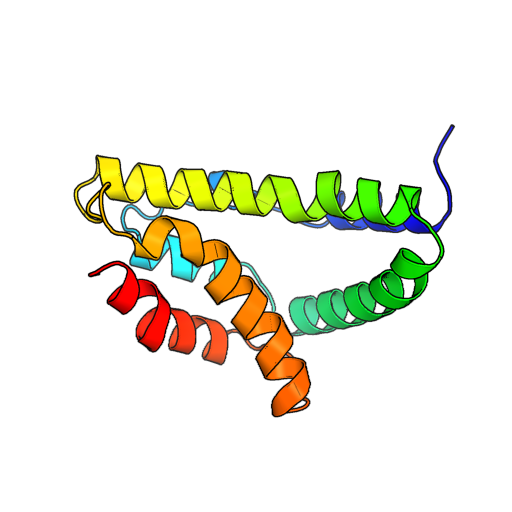1.00 94.00 100 ALA A CA 1
ATOM 774 C C . ALA A 1 100 ? 0.288 -5.099 12.307 1.00 94.00 100 ALA A C 1
ATOM 776 O O . ALA A 1 100 ? 0.767 -5.229 11.180 1.00 94.00 100 ALA A O 1
ATOM 777 N N . ILE A 1 101 ? 0.152 -3.905 12.901 1.00 93.44 101 ILE A N 1
ATOM 778 C CA . ILE A 1 101 ? 0.518 -2.621 12.279 1.00 93.44 101 ILE A CA 1
ATOM 779 C C . ILE A 1 101 ? 1.980 -2.625 11.822 1.00 93.44 101 ILE A C 1
ATOM 781 O O . ILE A 1 101 ? 2.269 -2.271 10.676 1.00 93.44 101 ILE A O 1
ATOM 785 N N . ASP A 1 102 ? 2.884 -3.127 12.663 1.00 91.19 102 ASP A N 1
ATOM 786 C CA . ASP A 1 102 ? 4.325 -3.184 12.380 1.00 91.19 102 ASP A CA 1
ATOM 787 C C . ASP A 1 102 ? 4.670 -4.109 11.198 1.00 91.19 102 ASP A C 1
ATOM 789 O O . ASP A 1 102 ? 5.730 -4.003 10.570 1.00 91.19 102 ASP A O 1
ATOM 793 N N . PHE A 1 103 ? 3.760 -5.022 10.854 1.00 92.94 103 PHE A N 1
ATOM 794 C CA . PHE A 1 103 ? 3.980 -6.042 9.838 1.00 92.94 103 PHE A CA 1
ATOM 795 C C . PHE A 1 103 ? 3.252 -5.771 8.522 1.00 92.94 103 PHE A C 1
ATOM 797 O O . PHE A 1 103 ? 3.536 -6.472 7.556 1.00 92.94 103 PHE A O 1
ATOM 804 N N . VAL A 1 104 ? 2.393 -4.750 8.413 1.00 90.69 104 VAL A N 1
ATOM 805 C CA . VAL A 1 104 ? 1.590 -4.517 7.192 1.00 90.69 104 VAL A CA 1
ATOM 806 C C . VAL A 1 104 ? 2.469 -4.373 5.948 1.00 90.69 104 VAL A C 1
ATOM 808 O O . VAL A 1 104 ? 2.225 -5.031 4.938 1.00 90.69 104 VAL A O 1
ATOM 811 N N . VAL A 1 105 ? 3.541 -3.577 6.020 1.00 85.88 105 VAL A N 1
ATOM 812 C CA . VAL A 1 105 ? 4.495 -3.423 4.904 1.00 85.88 105 VAL A CA 1
ATOM 813 C C . VAL A 1 105 ? 5.083 -4.778 4.504 1.00 85.88 105 VAL A C 1
ATOM 815 O O . VAL A 1 105 ? 5.127 -5.118 3.322 1.00 85.88 105 VAL A O 1
ATOM 818 N N . HIS A 1 106 ? 5.498 -5.576 5.489 1.00 88.12 106 HIS A N 1
ATOM 819 C CA . HIS A 1 106 ? 6.067 -6.904 5.271 1.00 88.12 106 HIS A CA 1
ATOM 820 C C . HIS A 1 106 ? 5.041 -7.875 4.678 1.00 88.12 106 HIS A C 1
ATOM 822 O O . HIS A 1 106 ? 5.391 -8.664 3.805 1.00 88.12 106 HIS A O 1
ATOM 828 N N . MET A 1 107 ? 3.776 -7.797 5.095 1.00 90.56 107 MET A N 1
ATOM 829 C CA . MET A 1 107 ? 2.686 -8.604 4.547 1.00 90.56 107 MET A CA 1
ATOM 830 C C . MET A 1 107 ? 2.421 -8.262 3.080 1.00 90.56 107 MET A C 1
ATOM 832 O O . MET A 1 107 ? 2.232 -9.174 2.276 1.00 90.56 107 MET A O 1
ATOM 836 N N . MET A 1 108 ? 2.437 -6.974 2.724 1.00 85.94 108 MET A N 1
ATOM 837 C CA . MET A 1 108 ? 2.212 -6.507 1.352 1.00 85.94 108 MET A CA 1
ATOM 838 C C . MET A 1 108 ? 3.378 -6.877 0.429 1.00 85.94 108 MET A C 1
ATOM 840 O O . MET A 1 108 ? 3.182 -7.515 -0.606 1.00 85.94 108 MET A O 1
ATOM 844 N N . VAL A 1 109 ? 4.609 -6.536 0.822 1.00 81.44 109 VAL A N 1
ATOM 845 C CA . VAL A 1 109 ? 5.819 -6.866 0.049 1.00 81.44 109 VAL A CA 1
ATOM 846 C C . VAL A 1 109 ? 6.024 -8.381 -0.019 1.00 81.44 109 VAL A C 1
ATOM 848 O O . VAL A 1 109 ? 6.363 -8.919 -1.072 1.00 81.44 109 VAL A O 1
ATOM 851 N N . GLY A 1 110 ? 5.774 -9.085 1.084 1.00 84.56 110 GLY A N 1
ATOM 852 C CA . GLY A 1 110 ? 5.855 -10.538 1.164 1.00 84.56 110 GLY A CA 1
ATOM 853 C C . GLY A 1 110 ? 4.905 -11.218 0.185 1.00 84.56 110 GLY A C 1
ATOM 854 O O . GLY A 1 110 ? 5.345 -12.085 -0.561 1.00 84.56 110 GLY A O 1
ATOM 855 N N . ALA A 1 111 ? 3.644 -10.784 0.108 1.00 85.31 111 ALA A N 1
ATOM 856 C CA . ALA A 1 111 ? 2.692 -11.299 -0.876 1.00 85.31 111 ALA A CA 1
ATOM 857 C C . ALA A 1 111 ? 3.148 -11.043 -2.316 1.00 85.31 111 ALA A C 1
ATOM 859 O O . ALA A 1 111 ? 3.056 -11.938 -3.158 1.00 85.31 111 ALA A O 1
ATOM 860 N N . PHE A 1 112 ? 3.694 -9.851 -2.583 1.00 79.62 112 PHE A N 1
ATOM 861 C CA . PHE A 1 112 ? 4.202 -9.482 -3.903 1.00 79.62 112 PHE A CA 1
ATOM 862 C C . PHE A 1 112 ? 5.329 -10.423 -4.364 1.00 79.62 112 PHE A C 1
ATOM 864 O O . PHE A 1 112 ? 5.327 -10.932 -5.490 1.00 79.62 112 PHE A O 1
ATOM 871 N N . VAL A 1 113 ? 6.299 -10.671 -3.482 1.00 79.44 113 VAL A N 1
ATOM 872 C CA . VAL A 1 113 ? 7.457 -11.527 -3.766 1.00 79.44 113 VAL A CA 1
ATOM 873 C C . VAL A 1 113 ? 7.052 -13.001 -3.805 1.00 79.44 113 VAL A C 1
ATOM 875 O O . VAL A 1 113 ? 7.373 -13.704 -4.764 1.00 79.44 113 VAL A O 1
ATOM 878 N N . ALA A 1 114 ? 6.318 -13.468 -2.795 1.00 84.81 114 ALA A N 1
ATOM 879 C CA . ALA A 1 114 ? 5.930 -14.866 -2.659 1.00 84.81 114 ALA A CA 1
ATOM 880 C C . ALA A 1 114 ? 5.044 -15.325 -3.817 1.00 84.81 114 ALA A C 1
ATOM 882 O O . ALA A 1 114 ? 5.283 -16.403 -4.351 1.00 84.81 114 ALA A O 1
ATOM 883 N N . ARG A 1 115 ? 4.080 -14.510 -4.270 1.00 82.81 115 ARG A N 1
ATOM 884 C CA . ARG A 1 115 ? 3.220 -14.886 -5.401 1.00 82.81 115 ARG A CA 1
ATOM 885 C C . ARG A 1 115 ? 4.010 -15.092 -6.686 1.00 82.81 115 ARG A C 1
ATOM 887 O O . ARG A 1 115 ? 3.812 -16.087 -7.375 1.00 82.81 115 ARG A O 1
ATOM 894 N N . GLN A 1 116 ? 4.947 -14.199 -6.987 1.00 76.25 116 GLN A N 1
ATOM 895 C CA . GLN A 1 116 ? 5.794 -14.359 -8.168 1.00 76.25 116 GLN A CA 1
ATOM 896 C C . GLN A 1 116 ? 6.703 -15.585 -8.066 1.00 76.25 116 GLN A C 1
ATOM 898 O O . GLN A 1 116 ? 6.922 -16.263 -9.065 1.00 76.25 116 GLN A O 1
ATOM 903 N N . MET A 1 117 ? 7.225 -15.878 -6.874 1.00 79.50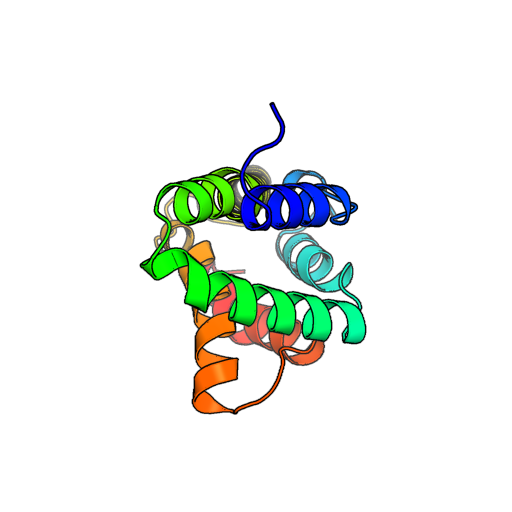 117 MET A N 1
ATOM 904 C CA . MET A 1 117 ? 8.107 -17.026 -6.664 1.00 79.50 117 MET A CA 1
ATOM 905 C C . MET A 1 117 ? 7.368 -18.369 -6.670 1.00 79.50 117 MET A C 1
ATOM 907 O O . MET A 1 117 ? 7.891 -19.336 -7.213 1.00 79.50 117 MET A O 1
ATOM 911 N N . ILE A 1 118 ? 6.189 -18.439 -6.051 1.00 84.31 118 ILE A N 1
ATOM 912 C CA . ILE A 1 118 ? 5.430 -19.682 -5.860 1.00 84.31 118 ILE A CA 1
ATOM 913 C C . ILE A 1 118 ? 4.561 -19.977 -7.084 1.00 84.31 118 ILE A C 1
ATOM 915 O O . ILE A 1 118 ? 4.608 -21.085 -7.613 1.00 84.31 118 ILE A O 1
ATOM 919 N N . ASP A 1 119 ? 3.801 -18.988 -7.560 1.00 83.25 119 ASP A N 1
ATOM 920 C CA . ASP A 1 119 ? 2.808 -19.200 -8.617 1.00 83.25 119 ASP A CA 1
ATOM 921 C C . ASP A 1 119 ? 3.373 -18.949 -10.021 1.00 83.25 119 ASP A C 1
ATOM 923 O O . ASP A 1 119 ? 2.701 -19.249 -11.008 1.00 83.25 119 ASP A O 1
ATOM 927 N N . ALA A 1 120 ? 4.576 -18.366 -10.127 1.00 78.88 120 ALA A N 1
ATOM 928 C CA . ALA A 1 120 ? 5.173 -17.894 -11.381 1.00 78.88 120 ALA A CA 1
ATOM 929 C C . ALA A 1 120 ? 4.236 -16.976 -12.195 1.00 78.88 120 ALA A C 1
ATOM 931 O O . ALA A 1 120 ? 4.306 -16.919 -13.425 1.00 78.88 120 ALA A O 1
ATOM 932 N N . ARG A 1 121 ? 3.342 -16.255 -11.505 1.00 73.44 121 ARG A N 1
ATOM 933 C CA . ARG A 1 121 ? 2.366 -15.338 -12.102 1.00 73.44 121 ARG A CA 1
ATOM 934 C C . ARG A 1 121 ? 2.680 -13.889 -11.735 1.00 73.44 121 ARG A C 1
ATOM 936 O O . ARG A 1 121 ? 3.140 -13.634 -10.617 1.00 73.44 121 ARG A O 1
ATOM 943 N N . PRO A 1 122 ? 2.427 -12.936 -12.651 1.00 70.00 122 PRO A N 1
ATOM 944 C CA . PRO A 1 122 ? 2.420 -11.527 -12.293 1.00 70.00 122 PRO A CA 1
ATOM 945 C C . PRO A 1 122 ? 1.328 -11.266 -11.252 1.00 70.00 122 PRO A C 1
ATOM 947 O O . PRO A 1 122 ? 0.376 -12.038 -11.116 1.00 70.00 122 PRO A O 1
ATOM 950 N N . LEU A 1 123 ? 1.482 -10.180 -10.503 1.00 73.38 123 LEU A N 1
ATOM 951 C CA . LEU A 1 123 ? 0.399 -9.718 -9.650 1.00 73.38 123 LEU A CA 1
ATOM 952 C C . LEU A 1 123 ? -0.656 -9.052 -10.505 1.00 73.38 123 LEU A C 1
ATOM 954 O O . LEU A 1 123 ? -0.340 -8.271 -11.396 1.00 73.38 123 LEU A O 1
ATOM 958 N N . ASP A 1 124 ? -1.887 -9.397 -10.184 1.00 81.38 124 ASP A N 1
ATOM 959 C CA . ASP A 1 124 ? -3.093 -8.834 -10.748 1.00 81.38 124 ASP A CA 1
ATOM 960 C C . ASP A 1 124 ? -3.851 -8.119 -9.626 1.00 81.38 124 ASP A C 1
ATOM 962 O O . ASP A 1 124 ? -3.680 -8.407 -8.428 1.00 81.38 124 ASP A O 1
ATOM 966 N N . ARG A 1 125 ? -4.684 -7.163 -10.027 1.00 83.56 125 ARG A N 1
ATOM 967 C CA . ARG A 1 125 ? -5.536 -6.394 -9.122 1.00 83.56 125 ARG A CA 1
ATOM 968 C C . ARG A 1 125 ? -6.419 -7.290 -8.251 1.00 83.56 125 ARG A C 1
ATOM 970 O O . ARG A 1 125 ? -6.532 -7.072 -7.043 1.00 83.56 125 ARG A O 1
ATOM 977 N N . ASP A 1 126 ? -7.000 -8.325 -8.855 1.00 87.75 126 ASP A N 1
ATOM 978 C CA . ASP A 1 126 ? -7.950 -9.236 -8.210 1.00 87.75 126 ASP A CA 1
ATOM 979 C C . ASP A 1 126 ? -7.342 -9.970 -7.014 1.00 87.75 126 ASP A C 1
ATOM 981 O O . ASP A 1 126 ? -7.971 -10.096 -5.960 1.00 87.75 126 ASP A O 1
ATOM 985 N N . PHE A 1 127 ? -6.107 -10.449 -7.128 1.00 88.31 127 PHE A N 1
ATOM 986 C CA . PHE A 1 127 ? -5.436 -11.082 -6.002 1.00 88.31 127 PHE A CA 1
ATOM 987 C C . PHE A 1 127 ? -5.094 -10.106 -4.900 1.00 88.31 127 PHE A C 1
ATOM 989 O O . PHE A 1 127 ? -5.241 -10.468 -3.738 1.00 88.31 127 PHE A O 1
ATOM 996 N N . LEU A 1 128 ? -4.618 -8.905 -5.234 1.00 88.56 128 LEU A N 1
ATOM 997 C CA . LEU A 1 128 ? -4.272 -7.919 -4.215 1.00 88.56 128 LEU A CA 1
ATOM 998 C C . LEU A 1 128 ? -5.511 -7.535 -3.406 1.00 88.56 128 LEU A C 1
ATOM 1000 O O . LEU A 1 128 ? -5.452 -7.556 -2.181 1.00 88.56 128 LEU A O 1
ATOM 1004 N N . ILE A 1 129 ? -6.643 -7.305 -4.075 1.00 92.06 129 ILE A N 1
ATOM 1005 C CA . ILE A 1 129 ? -7.941 -7.088 -3.425 1.00 92.06 129 ILE A CA 1
ATOM 1006 C C . ILE A 1 129 ? -8.286 -8.262 -2.498 1.00 92.06 129 ILE A C 1
ATOM 1008 O O . ILE A 1 129 ? -8.534 -8.074 -1.307 1.00 92.06 129 ILE A O 1
ATOM 1012 N N . ARG A 1 130 ? -8.221 -9.498 -3.006 1.00 93.50 130 ARG A N 1
ATOM 1013 C CA . ARG A 1 130 ? -8.533 -10.690 -2.203 1.00 93.50 130 ARG A CA 1
ATOM 1014 C C . ARG A 1 130 ? -7.574 -10.890 -1.033 1.00 93.50 130 ARG A C 1
ATOM 1016 O O . ARG A 1 130 ? -7.998 -11.360 0.016 1.00 93.50 130 ARG A O 1
ATOM 1023 N N . TYR A 1 131 ? -6.296 -10.568 -1.199 1.00 93.75 131 TYR A N 1
ATOM 1024 C CA . TYR A 1 131 ? -5.285 -10.678 -0.153 1.00 93.75 131 TYR A CA 1
ATOM 1025 C C . TYR A 1 131 ? -5.493 -9.621 0.935 1.00 93.75 131 TYR A C 1
ATOM 1027 O O . TYR A 1 131 ? -5.395 -9.935 2.124 1.00 93.75 131 TYR A O 1
ATOM 1035 N N . LEU A 1 132 ? -5.849 -8.394 0.546 1.00 94.56 132 LEU A N 1
ATOM 1036 C CA . LEU A 1 132 ? -6.238 -7.347 1.484 1.00 94.56 132 LEU A CA 1
ATOM 1037 C C . LEU A 1 132 ? -7.431 -7.791 2.334 1.00 94.56 132 LEU A C 1
ATOM 1039 O O . LEU A 1 132 ? -7.352 -7.740 3.560 1.00 94.56 132 LEU A O 1
ATOM 1043 N N . ASP A 1 133 ? -8.489 -8.293 1.696 1.00 95.75 133 ASP A N 1
ATOM 1044 C CA . ASP A 1 133 ? -9.719 -8.694 2.382 1.00 95.75 133 ASP A CA 1
ATOM 1045 C C . ASP A 1 133 ? -9.561 -9.966 3.227 1.00 95.75 133 ASP A C 1
ATOM 1047 O O . ASP A 1 133 ? -10.186 -10.083 4.278 1.00 95.75 133 ASP A O 1
ATOM 1051 N N . ALA A 1 134 ? -8.740 -10.926 2.791 1.00 96.12 134 ALA A N 1
ATOM 1052 C CA . ALA A 1 134 ? -8.605 -12.219 3.463 1.00 96.12 134 ALA A CA 1
ATOM 1053 C C . ALA A 1 134 ? -7.495 -12.265 4.523 1.00 96.12 134 ALA A C 1
ATOM 1055 O O . ALA A 1 134 ? -7.528 -13.138 5.389 1.00 96.12 134 ALA A O 1
ATOM 1056 N N . VAL A 1 135 ? -6.495 -11.381 4.441 1.00 95.31 135 VAL A N 1
ATOM 1057 C CA . VAL A 1 135 ? -5.282 -11.469 5.269 1.00 95.31 135 VAL A CA 1
ATOM 1058 C C . VAL A 1 135 ? -4.979 -10.153 5.972 1.00 95.31 135 VAL A C 1
ATOM 1060 O O . VAL A 1 135 ? -4.848 -10.138 7.194 1.00 95.31 135 VAL A O 1
ATOM 1063 N N . VAL A 1 136 ? -4.874 -9.046 5.233 1.00 95.12 136 VAL A N 1
ATOM 1064 C CA . VAL A 1 136 ? -4.388 -7.774 5.798 1.00 95.12 136 VAL A CA 1
ATOM 1065 C C . VAL A 1 136 ? -5.425 -7.127 6.711 1.00 95.12 136 VAL A C 1
ATOM 1067 O O . VAL A 1 136 ? -5.127 -6.860 7.873 1.00 95.12 136 VAL A O 1
ATOM 1070 N N . LEU A 1 137 ? -6.646 -6.912 6.218 1.00 95.56 137 LEU A N 1
ATOM 1071 C CA . LEU A 1 137 ? -7.724 -6.285 6.987 1.00 95.56 137 LEU A CA 1
ATOM 1072 C C . LEU A 1 137 ? -8.103 -7.118 8.230 1.00 95.56 137 LEU A C 1
ATOM 1074 O O . LEU A 1 137 ? -8.051 -6.569 9.334 1.00 95.56 137 LEU A O 1
ATOM 1078 N N . PRO A 1 138 ? -8.295 -8.453 8.134 1.00 96.06 138 PRO A N 1
ATOM 1079 C CA . PRO A 1 138 ? -8.533 -9.280 9.317 1.00 96.06 138 PRO A CA 1
ATOM 1080 C C . PRO A 1 138 ? -7.389 -9.248 10.341 1.00 96.06 138 PRO A C 1
ATOM 1082 O O . PRO A 1 138 ? -7.636 -9.237 11.549 1.00 96.06 138 PRO A O 1
ATOM 1085 N N . ALA A 1 139 ? -6.127 -9.204 9.894 1.00 95.44 139 ALA A N 1
ATOM 1086 C CA . ALA A 1 139 ? -4.988 -9.070 10.805 1.00 95.44 139 ALA A CA 1
ATOM 1087 C C . ALA A 1 139 ? -5.020 -7.730 11.554 1.00 95.44 139 ALA A C 1
ATOM 1089 O O . ALA A 1 139 ? -4.713 -7.687 12.748 1.00 95.44 139 ALA A O 1
ATOM 1090 N N . LEU A 1 140 ? -5.467 -6.661 10.897 1.00 94.81 140 LEU A N 1
ATOM 1091 C CA . LEU A 1 140 ? -5.674 -5.340 11.492 1.00 94.81 140 LEU A CA 1
ATOM 1092 C C . LEU A 1 140 ? -6.934 -5.251 12.369 1.00 94.81 140 LEU A C 1
ATOM 1094 O O . LEU A 1 140 ? -7.019 -4.356 13.202 1.00 94.81 140 LEU A O 1
ATOM 1098 N N . GLY A 1 141 ? -7.837 -6.231 12.283 1.00 92.19 141 GLY A N 1
ATOM 1099 C CA . GLY A 1 141 ? -9.072 -6.279 13.070 1.00 92.19 141 GLY A CA 1
ATOM 1100 C C . GLY A 1 141 ? -10.241 -5.525 12.430 1.00 92.19 141 GLY A C 1
ATOM 1101 O O . GLY A 1 141 ? -11.153 -5.129 13.153 1.00 92.19 141 GLY A O 1
ATOM 1102 N N . VAL A 1 142 ? -10.200 -5.337 11.104 1.00 88.56 142 VAL A N 1
ATOM 1103 C CA . VAL A 1 142 ? -11.146 -4.541 10.291 1.00 88.56 142 VAL A CA 1
ATOM 1104 C C . VAL A 1 142 ? -11.720 -5.363 9.128 1.00 88.56 142 VAL A C 1
ATOM 1106 O O . VAL A 1 142 ? -11.110 -6.395 8.767 1.00 88.56 142 VAL A O 1
#